Protein AF-X8CGK7-F1 (afdb_monomer)

Radius of gyration: 14.15 Å; Cα contacts (8 Å, |Δi|>4): 81; chains: 1; bounding box: 32×27×35 Å

Foldseek 3Di:
DDPVDDDFDDPDPPDPDTDFDFPDDDDDDPPDDDQTFRVAWDFAAPPDDDDDDDDPVCCVPPVDDDDDDDDDDDPDHTDRDGHD

Solvent-accessible surface area (backbone atoms only — not comparable to full-atom values): 5968 Å² total; per-residue (Å²): 116,57,82,87,57,81,77,68,51,57,92,50,93,85,54,94,60,60,61,82,52,74,66,63,92,80,88,74,60,94,91,60,84,83,86,53,46,39,36,47,64,52,70,54,59,89,99,60,83,88,82,90,76,70,58,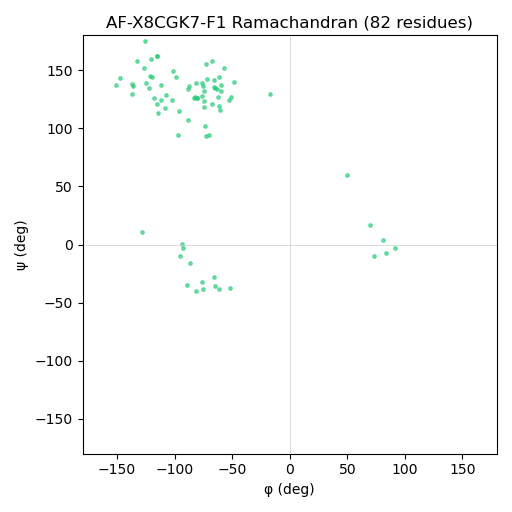66,72,52,32,73,72,71,67,56,75,77,75,91,74,78,75,93,69,80,98,62,85,72,56,68,47,72,50,84
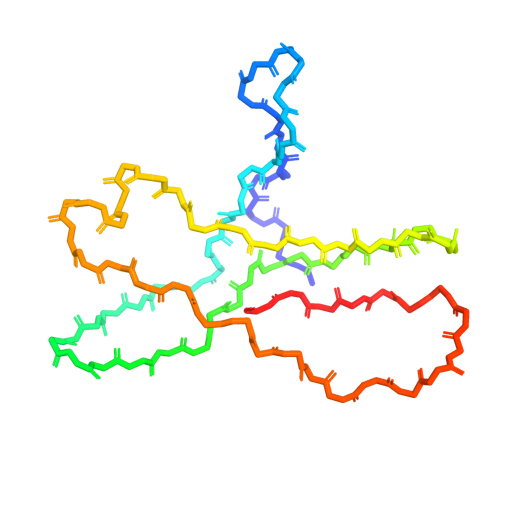
pLDDT: mean 70.75, std 15.26, range [35.28, 87.38]

Mean predicted aligned error: 9.35 Å

InterPro domains:
  IPR008181 Deoxyuridine triphosphate nucleotidohydrolase [PTHR11241] (5-63)
  IPR029054 dUTPase-like [PF00692] (4-62)
  IPR033704 dUTPase, trimeric [cd07557] (16-69)
  IPR036157 dUTPase-like superfamily [G3DSA:2.70.40.10] (1-70)
  IPR036157 dUTPase-like superfamily [SSF51283] (3-65)

Structure (mmCIF, N/CA/C/O backbone):
data_AF-X8CGK7-F1
#
_entry.id   AF-X8CGK7-F1
#
loop_
_atom_site.group_PDB
_atom_site.id
_atom_site.type_symbol
_atom_site.label_atom_id
_atom_site.label_alt_id
_atom_site.label_comp_id
_atom_site.label_asym_id
_atom_site.label_entity_id
_atom_site.label_seq_id
_atom_site.pdbx_PDB_ins_code
_atom_site.Cartn_x
_atom_site.Cartn_y
_atom_site.Cartn_z
_atom_site.occupancy
_atom_site.B_iso_or_equiv
_atom_site.auth_seq_id
_atom_site.auth_comp_id
_atom_site.auth_asym_id
_atom_site.auth_atom_id
_atom_site.pdbx_PDB_model_num
ATOM 1 N N . MET A 1 1 ? 0.057 -14.785 -4.775 1.00 60.94 1 MET A N 1
ATOM 2 C CA . MET A 1 1 ? -0.269 -13.461 -5.323 1.00 60.94 1 MET A CA 1
ATOM 3 C C . MET A 1 1 ? -1.762 -13.436 -5.394 1.00 60.94 1 MET A C 1
ATOM 5 O O . MET A 1 1 ? -2.315 -14.440 -5.836 1.00 60.94 1 MET A O 1
ATOM 9 N N . ASP A 1 2 ? -2.370 -12.387 -4.876 1.00 69.06 2 ASP A N 1
ATOM 10 C CA . ASP A 1 2 ? -3.814 -12.249 -4.965 1.00 69.06 2 ASP A CA 1
ATOM 11 C C . ASP A 1 2 ? -4.176 -11.807 -6.387 1.00 69.06 2 ASP A C 1
ATOM 13 O O . ASP A 1 2 ? -3.538 -10.898 -6.918 1.00 69.06 2 ASP A O 1
ATOM 17 N N . ARG A 1 3 ? -5.099 -12.519 -7.038 1.00 70.62 3 ARG A N 1
ATOM 18 C CA . ARG A 1 3 ? -5.542 -12.216 -8.410 1.00 70.62 3 ARG A CA 1
ATOM 19 C C . ARG A 1 3 ? -6.807 -11.363 -8.429 1.00 70.62 3 ARG A C 1
ATOM 21 O O . ARG A 1 3 ? -7.174 -10.891 -9.500 1.00 70.62 3 ARG A O 1
ATOM 28 N N . GLU A 1 4 ? -7.446 -11.181 -7.278 1.00 77.81 4 GLU A N 1
ATOM 29 C CA . GLU A 1 4 ? -8.659 -10.375 -7.134 1.00 77.81 4 GLU A CA 1
ATOM 30 C C . GLU A 1 4 ? -8.326 -8.896 -6.893 1.00 77.81 4 GLU A C 1
ATOM 32 O O . GLU A 1 4 ? -9.168 -8.025 -7.100 1.00 77.81 4 GLU A O 1
ATOM 37 N N . LEU A 1 5 ? -7.073 -8.594 -6.532 1.00 75.75 5 LEU A N 1
ATOM 38 C CA . LEU A 1 5 ? -6.588 -7.226 -6.401 1.00 75.75 5 LEU A CA 1
ATOM 39 C C . LEU A 1 5 ? -6.194 -6.627 -7.758 1.00 75.75 5 LEU A C 1
ATOM 41 O O . LEU A 1 5 ? -5.517 -7.289 -8.555 1.00 75.75 5 LEU A O 1
ATOM 45 N N . PRO A 1 6 ? -6.531 -5.348 -8.006 1.00 80.44 6 PRO A N 1
ATOM 46 C CA . PRO A 1 6 ? -6.046 -4.638 -9.177 1.00 80.44 6 PRO A CA 1
ATOM 47 C C . PRO A 1 6 ? -4.518 -4.547 -9.148 1.00 80.44 6 PRO A C 1
ATOM 49 O O . PRO A 1 6 ? -3.893 -4.385 -8.095 1.00 80.44 6 PRO A O 1
ATOM 52 N N . LEU A 1 7 ? -3.901 -4.639 -10.328 1.00 80.81 7 LEU A N 1
ATOM 53 C CA . LEU A 1 7 ? -2.464 -4.420 -10.442 1.00 80.81 7 LEU A CA 1
ATOM 54 C C . LEU A 1 7 ? -2.144 -2.959 -10.090 1.00 80.81 7 LEU A C 1
ATOM 56 O O . LEU A 1 7 ? -2.824 -2.065 -10.596 1.00 80.81 7 LEU A O 1
ATOM 60 N N . PRO A 1 8 ? -1.101 -2.703 -9.277 1.00 82.38 8 PRO A N 1
ATOM 61 C CA . PRO A 1 8 ? -0.645 -1.349 -8.998 1.00 82.38 8 PRO A CA 1
ATOM 62 C C . PRO A 1 8 ? -0.379 -0.582 -10.290 1.00 82.38 8 PRO A C 1
ATOM 64 O O . PRO A 1 8 ? 0.424 -1.009 -11.124 1.00 82.38 8 PRO A O 1
ATOM 67 N N . SER A 1 9 ? -1.027 0.567 -10.434 1.00 84.50 9 SER A N 1
ATOM 68 C CA . SER A 1 9 ? -0.804 1.502 -11.530 1.00 84.50 9 SER A CA 1
ATOM 69 C C . SER A 1 9 ? -0.355 2.849 -10.978 1.00 84.50 9 SER A C 1
ATOM 71 O O . SER A 1 9 ? -0.558 3.170 -9.804 1.00 84.50 9 SER A O 1
ATOM 73 N N . ARG A 1 10 ? 0.281 3.651 -11.831 1.00 83.31 10 ARG A N 1
ATOM 74 C CA . ARG A 1 10 ? 0.498 5.066 -11.515 1.00 83.31 10 ARG A CA 1
ATOM 75 C C . ARG A 1 10 ? -0.845 5.781 -11.612 1.00 83.31 10 ARG A C 1
ATOM 77 O O . ARG A 1 10 ? -1.655 5.426 -12.469 1.00 83.31 10 ARG A O 1
ATOM 84 N N . ALA A 1 11 ? -1.088 6.737 -10.721 1.00 80.75 11 ALA A N 1
ATOM 85 C CA . ALA A 1 11 ? -2.311 7.529 -10.770 1.00 80.75 11 ALA A CA 1
ATOM 86 C C . ALA A 1 11 ? -2.234 8.568 -11.899 1.00 80.75 11 ALA A C 1
ATOM 88 O O . ALA A 1 11 ? -3.216 8.769 -12.610 1.00 80.75 11 ALA A O 1
ATOM 89 N N . HIS A 1 12 ? -1.056 9.162 -12.099 1.00 81.06 12 HIS A N 1
ATOM 90 C CA . HIS A 1 12 ? -0.774 10.104 -13.177 1.00 81.06 12 HIS A CA 1
ATOM 91 C C . HIS A 1 12 ? 0.537 9.771 -13.890 1.00 81.06 12 HIS A C 1
ATOM 93 O O . HIS A 1 12 ? 1.451 9.146 -13.335 1.00 81.06 12 HIS A O 1
ATOM 99 N N . ASP A 1 13 ? 0.647 10.249 -15.126 1.00 81.56 13 ASP A N 1
ATOM 100 C CA . ASP A 1 13 ? 1.894 10.197 -15.875 1.00 81.56 13 ASP A CA 1
ATOM 101 C C . ASP A 1 13 ? 2.972 11.019 -15.156 1.00 81.56 13 ASP A C 1
ATOM 103 O O . ASP A 1 13 ? 2.779 12.186 -14.823 1.00 81.56 13 ASP A O 1
ATOM 107 N N . GLY A 1 14 ? 4.122 10.390 -14.903 1.00 82.62 14 GLY A N 1
ATOM 108 C CA . GLY A 1 14 ? 5.246 11.006 -14.193 1.00 82.62 14 GLY A CA 1
ATOM 109 C C . GLY A 1 14 ? 5.256 10.806 -12.673 1.00 82.62 14 GLY A C 1
ATOM 110 O O . GLY A 1 14 ? 6.237 11.191 -12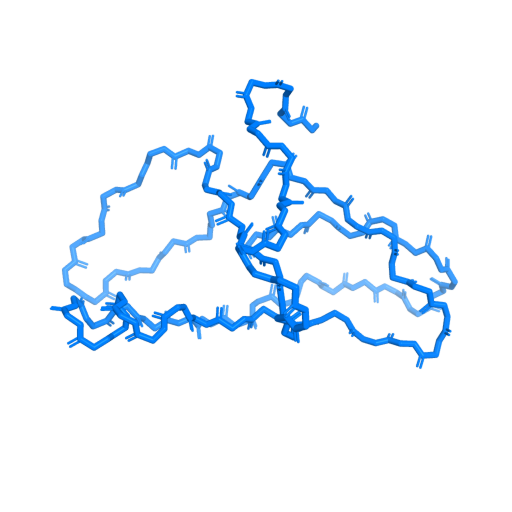.037 1.00 82.62 14 GLY A O 1
ATOM 111 N N . ASP A 1 15 ? 4.242 10.160 -12.082 1.00 81.50 15 ASP A N 1
ATOM 112 C CA . ASP A 1 15 ? 4.251 9.854 -10.646 1.00 81.50 15 ASP A CA 1
ATOM 113 C C . ASP A 1 15 ? 5.451 8.971 -10.266 1.00 81.50 15 ASP A C 1
ATOM 115 O O . ASP A 1 15 ? 5.713 7.931 -10.881 1.00 81.50 15 ASP A O 1
ATOM 119 N N . ALA A 1 16 ? 6.161 9.352 -9.199 1.00 78.75 16 ALA A N 1
ATOM 120 C CA . ALA A 1 16 ? 7.368 8.660 -8.740 1.00 78.75 16 ALA A CA 1
ATOM 121 C C . ALA A 1 16 ? 7.097 7.229 -8.232 1.00 78.75 16 ALA A C 1
ATOM 123 O O . ALA A 1 16 ? 7.970 6.363 -8.315 1.00 78.75 16 ALA A O 1
ATOM 124 N N . GLY A 1 17 ? 5.888 6.965 -7.731 1.00 82.50 17 GLY A N 1
ATOM 125 C CA . GLY A 1 17 ? 5.488 5.687 -7.144 1.00 82.50 17 GLY A CA 1
ATOM 126 C C . GLY A 1 17 ? 4.233 5.096 -7.782 1.00 82.50 17 GLY A C 1
ATOM 127 O O . GLY A 1 17 ? 3.591 5.713 -8.627 1.00 82.50 17 GLY A O 1
ATOM 128 N N . VAL A 1 18 ? 3.895 3.884 -7.350 1.00 84.25 18 VAL A N 1
ATOM 129 C CA . VAL A 1 18 ? 2.606 3.229 -7.610 1.00 84.25 18 VAL A CA 1
ATOM 130 C C . VAL A 1 18 ? 1.936 2.950 -6.272 1.00 84.25 18 VAL A C 1
ATOM 132 O O . VAL A 1 18 ? 2.622 2.632 -5.296 1.00 84.25 18 VAL A O 1
ATOM 135 N N . ASP A 1 19 ? 0.614 3.073 -6.219 1.00 86.25 19 ASP A N 1
ATOM 136 C CA . ASP A 1 19 ? -0.134 2.793 -4.996 1.00 86.25 19 ASP A CA 1
ATOM 137 C C . ASP A 1 19 ? -0.245 1.276 -4.771 1.00 86.25 19 ASP A C 1
ATOM 139 O O . ASP A 1 19 ? -0.498 0.503 -5.696 1.00 86.25 19 ASP A O 1
ATOM 143 N N . LEU A 1 20 ? -0.041 0.845 -3.524 1.00 84.75 20 LEU A N 1
ATOM 144 C CA . LEU A 1 20 ? -0.202 -0.546 -3.100 1.00 84.75 20 LEU A CA 1
ATOM 145 C C . LEU A 1 20 ? -1.563 -0.742 -2.433 1.00 84.75 20 LEU A C 1
ATOM 147 O O . LEU A 1 20 ? -2.035 0.128 -1.700 1.00 84.75 20 LEU A O 1
ATOM 151 N N . TYR A 1 21 ? -2.155 -1.913 -2.650 1.00 84.50 21 TYR A N 1
ATOM 152 C CA . TYR A 1 21 ? -3.424 -2.313 -2.048 1.00 84.50 21 TYR A CA 1
ATOM 153 C C . TYR A 1 21 ? -3.190 -3.266 -0.881 1.00 84.50 21 TYR A C 1
ATOM 155 O O . TYR A 1 21 ? -2.227 -4.031 -0.892 1.00 84.50 21 TYR A O 1
ATOM 163 N N . SER A 1 22 ? -4.079 -3.230 0.112 1.00 86.56 22 SER A N 1
ATOM 164 C CA . SER A 1 22 ? -4.142 -4.278 1.130 1.00 86.56 22 SER A CA 1
ATOM 165 C C . SER A 1 22 ? -4.821 -5.518 0.553 1.00 86.56 22 SER A C 1
ATOM 167 O O . SER A 1 22 ? -5.820 -5.398 -0.149 1.00 86.56 22 SER A O 1
ATOM 169 N N . ALA A 1 23 ? -4.295 -6.697 0.868 1.00 85.75 23 ALA A N 1
ATOM 170 C CA . ALA A 1 23 ? -4.907 -7.990 0.564 1.00 85.75 23 ALA A CA 1
ATOM 171 C C . ALA A 1 23 ? -5.766 -8.530 1.717 1.00 85.75 23 ALA A C 1
ATOM 173 O O . ALA A 1 23 ? -6.267 -9.648 1.643 1.00 85.75 23 ALA A O 1
ATOM 174 N N . GLU A 1 24 ? -5.865 -7.789 2.818 1.00 83.69 24 GLU A N 1
ATOM 175 C CA . GLU A 1 24 ? -6.629 -8.186 3.995 1.00 83.69 24 GLU A CA 1
ATOM 176 C C . GLU A 1 24 ? -7.231 -6.967 4.693 1.00 83.69 24 GLU A C 1
ATOM 178 O O . GLU A 1 24 ? -6.618 -5.897 4.756 1.00 83.69 24 GLU A O 1
ATOM 183 N N . ASP A 1 25 ? -8.438 -7.132 5.223 1.00 87.06 25 ASP A N 1
ATOM 184 C CA . ASP A 1 25 ? -9.051 -6.122 6.073 1.00 87.06 25 ASP A CA 1
ATOM 185 C C . ASP A 1 25 ? -8.373 -6.136 7.443 1.00 87.06 25 ASP A C 1
ATOM 187 O O . ASP A 1 25 ? -8.175 -7.190 8.055 1.00 87.06 25 ASP A O 1
ATOM 191 N N . VAL A 1 26 ? -7.998 -4.954 7.928 1.00 84.88 26 VAL A N 1
ATOM 192 C CA . VAL A 1 26 ? -7.387 -4.793 9.245 1.00 84.88 26 VAL A CA 1
ATOM 193 C C . VAL A 1 26 ? -7.983 -3.587 9.950 1.00 84.88 26 VAL A C 1
ATOM 195 O O . VAL A 1 26 ? -8.030 -2.483 9.409 1.00 84.88 26 VAL A O 1
ATOM 198 N N . GLU A 1 27 ? -8.409 -3.799 11.188 1.00 87.38 27 GLU A N 1
ATOM 199 C CA . GLU A 1 27 ? -8.825 -2.729 12.081 1.00 87.38 27 GLU A CA 1
ATOM 200 C C . GLU A 1 27 ? -7.699 -2.461 13.083 1.00 87.38 27 GLU A C 1
ATOM 202 O O . GLU A 1 27 ? -7.212 -3.370 13.757 1.00 87.38 27 GLU A O 1
ATOM 207 N N . LEU A 1 28 ? -7.243 -1.210 13.155 1.00 84.12 28 LEU A N 1
ATOM 208 C CA . LEU A 1 28 ? -6.168 -0.797 14.054 1.00 84.12 28 LEU A CA 1
ATOM 209 C C . LEU A 1 28 ? -6.710 0.180 15.091 1.00 84.12 28 LEU A C 1
ATOM 211 O O . LEU A 1 28 ? -7.041 1.321 14.772 1.00 84.12 28 LEU A O 1
ATOM 215 N N . ALA A 1 29 ? -6.736 -0.251 16.352 1.00 86.19 29 ALA A N 1
ATOM 216 C CA . ALA A 1 29 ? -6.965 0.655 17.470 1.00 86.19 29 ALA A CA 1
ATOM 217 C C . ALA A 1 29 ? -5.774 1.630 17.638 1.00 86.19 29 ALA A C 1
ATOM 219 O O . ALA A 1 29 ? -4.655 1.323 17.208 1.00 86.19 29 ALA A O 1
ATOM 220 N N . PRO A 1 30 ? -5.959 2.792 18.291 1.00 83.44 30 PRO A N 1
ATOM 221 C CA . PRO A 1 30 ? -4.871 3.739 18.527 1.00 83.44 30 PRO A CA 1
ATOM 222 C C . PRO A 1 30 ? -3.633 3.079 19.158 1.00 83.44 30 PRO A C 1
ATOM 224 O O . PRO A 1 30 ? -3.724 2.397 20.177 1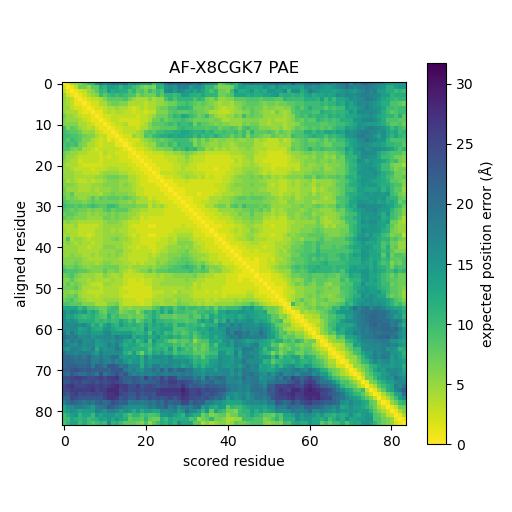.00 83.44 30 PRO A O 1
ATOM 227 N N . GLY A 1 31 ? -2.463 3.270 18.539 1.00 83.25 31 GLY A N 1
ATOM 228 C CA . GLY A 1 31 ? -1.184 2.700 18.988 1.00 83.25 31 GLY A CA 1
ATOM 229 C C . GLY A 1 31 ? -0.901 1.258 18.540 1.00 83.25 31 GLY A C 1
ATOM 230 O O . GLY A 1 31 ? 0.225 0.787 18.723 1.00 83.25 31 GLY A O 1
ATOM 231 N N . GLN A 1 32 ? -1.864 0.566 17.922 1.00 83.06 32 GLN A N 1
ATOM 232 C CA . GLN A 1 32 ? -1.649 -0.765 17.347 1.00 83.06 32 GLN A CA 1
ATOM 233 C C . GLN A 1 32 ? -0.816 -0.708 16.062 1.00 83.06 32 GLN A C 1
ATOM 235 O O . GLN A 1 32 ? -0.771 0.299 15.352 1.00 83.06 32 GLN A O 1
ATOM 240 N N . ARG A 1 33 ? -0.151 -1.826 15.756 1.00 79.44 33 ARG A N 1
ATOM 241 C CA . ARG A 1 33 ? 0.595 -2.031 14.509 1.00 79.44 33 ARG A CA 1
ATOM 242 C C . ARG A 1 33 ? 0.294 -3.422 13.974 1.00 79.44 33 ARG A C 1
ATOM 244 O O . ARG A 1 33 ? 0.351 -4.385 14.731 1.00 79.44 33 ARG A O 1
ATOM 251 N N . ALA A 1 34 ? 0.060 -3.519 12.672 1.00 81.00 34 ALA A N 1
ATOM 252 C CA . ALA A 1 34 ? -0.065 -4.788 11.969 1.00 81.00 34 ALA A CA 1
ATOM 253 C C . ALA A 1 34 ? 0.884 -4.828 10.771 1.00 81.00 34 ALA A C 1
ATOM 255 O O . ALA A 1 34 ? 1.227 -3.794 10.199 1.00 81.00 34 ALA A O 1
ATOM 256 N N . LEU A 1 35 ? 1.299 -6.040 10.411 1.00 82.25 35 LEU A N 1
ATOM 257 C CA . LEU A 1 35 ? 2.016 -6.322 9.175 1.00 82.25 35 LEU A CA 1
ATOM 258 C C . LEU A 1 35 ? 0.985 -6.789 8.145 1.00 82.25 35 LEU A C 1
ATOM 260 O O . LEU A 1 35 ? 0.385 -7.844 8.350 1.00 82.25 35 LEU A O 1
ATOM 264 N N . VAL A 1 36 ? 0.784 -6.022 7.074 1.00 83.62 36 VAL A N 1
ATOM 265 C CA . VAL A 1 36 ? -0.382 -6.169 6.192 1.00 83.62 36 VAL A CA 1
ATOM 266 C C . VAL A 1 36 ? 0.060 -6.609 4.807 1.00 83.62 36 VAL A C 1
ATOM 268 O O . VAL A 1 36 ? 0.839 -5.944 4.132 1.00 83.62 36 VAL A O 1
ATOM 271 N N . ARG A 1 37 ? -0.434 -7.752 4.338 1.00 81.69 37 ARG A N 1
ATOM 272 C CA . ARG A 1 37 ? -0.053 -8.260 3.012 1.00 81.69 37 ARG A CA 1
ATOM 273 C C . ARG A 1 37 ? -0.548 -7.340 1.903 1.00 81.69 37 ARG A C 1
ATOM 275 O O . ARG A 1 37 ? -1.716 -6.994 1.866 1.00 81.69 37 ARG A O 1
ATOM 282 N N . THR A 1 38 ? 0.317 -7.070 0.925 1.00 81.81 38 THR A N 1
ATOM 283 C CA . THR A 1 38 ? -0.045 -6.274 -0.267 1.00 81.81 38 THR A CA 1
ATOM 284 C C . THR A 1 38 ? -0.521 -7.112 -1.46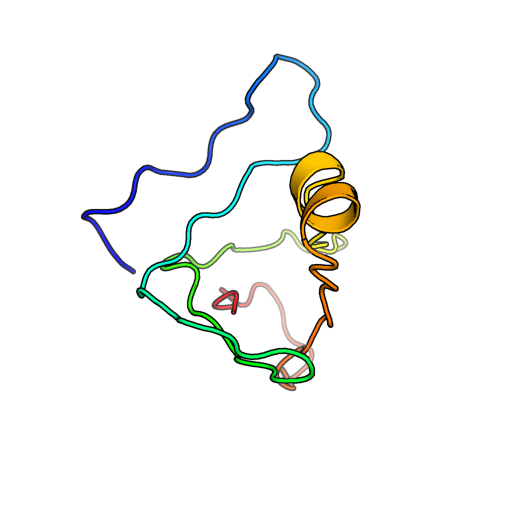0 1.00 81.81 38 THR A C 1
ATOM 286 O O . THR A 1 38 ? -0.824 -6.595 -2.528 1.00 81.81 38 THR A O 1
ATOM 289 N N . GLY A 1 39 ? -0.498 -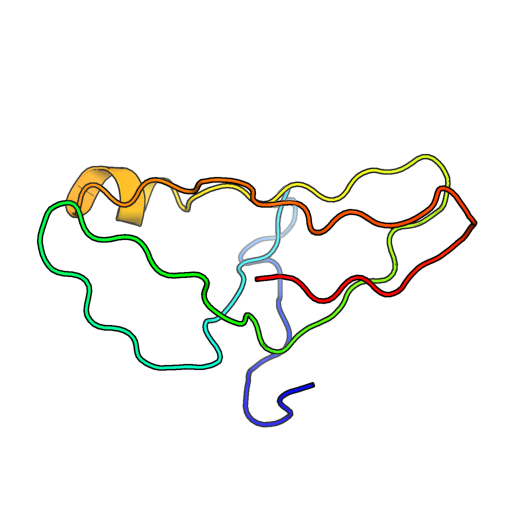8.442 -1.333 1.00 80.88 39 GLY A N 1
ATOM 290 C CA . GLY A 1 39 ? -0.907 -9.367 -2.397 1.00 80.88 39 GLY A CA 1
ATOM 291 C C . GLY A 1 39 ? 0.074 -9.501 -3.571 1.00 80.88 39 GLY A C 1
ATOM 292 O O . GLY A 1 39 ? -0.065 -10.447 -4.353 1.00 80.88 39 GLY A O 1
ATOM 293 N N . ILE A 1 40 ? 1.108 -8.655 -3.652 1.00 78.56 40 ILE A N 1
ATOM 294 C CA . ILE A 1 40 ? 2.078 -8.618 -4.755 1.00 78.56 40 ILE A CA 1
ATOM 295 C C . ILE A 1 40 ? 3.509 -8.992 -4.332 1.00 78.56 40 ILE A C 1
ATOM 297 O O . ILE A 1 40 ? 3.902 -8.943 -3.164 1.00 78.56 40 ILE A O 1
ATOM 301 N N . ALA A 1 41 ? 4.331 -9.336 -5.325 1.00 80.12 41 ALA A N 1
ATOM 302 C CA . ALA A 1 41 ? 5.783 -9.339 -5.199 1.00 80.12 41 ALA A CA 1
ATOM 303 C C . ALA A 1 41 ? 6.414 -8.733 -6.442 1.00 80.12 41 ALA A C 1
ATOM 305 O O . ALA A 1 41 ? 6.028 -9.057 -7.569 1.00 80.12 41 ALA A O 1
ATOM 306 N N . VAL A 1 42 ? 7.432 -7.914 -6.214 1.00 77.00 42 VAL A N 1
ATOM 307 C CA . VAL A 1 42 ? 8.140 -7.188 -7.267 1.00 77.00 42 VAL A CA 1
ATOM 308 C C . VAL A 1 42 ? 9.553 -7.744 -7.372 1.00 77.00 42 VAL A C 1
ATOM 310 O O . VAL A 1 42 ? 10.194 -8.024 -6.358 1.00 77.00 42 VAL A O 1
ATOM 313 N N . ALA A 1 43 ? 10.025 -7.929 -8.601 1.00 80.31 43 ALA A N 1
ATOM 314 C CA . ALA A 1 43 ? 11.432 -8.177 -8.870 1.00 80.31 43 ALA A CA 1
ATOM 315 C C . ALA A 1 43 ? 12.114 -6.818 -9.051 1.00 80.31 43 ALA A C 1
ATOM 317 O O . ALA A 1 43 ? 11.873 -6.139 -10.047 1.00 80.31 43 ALA A O 1
ATOM 318 N N . ILE A 1 44 ? 12.912 -6.401 -8.069 1.00 77.94 44 ILE A N 1
ATOM 319 C CA . ILE A 1 44 ? 13.674 -5.154 -8.164 1.00 77.94 44 ILE A CA 1
ATOM 320 C C . ILE A 1 44 ? 14.927 -5.426 -9.009 1.00 77.94 44 ILE A C 1
ATOM 322 O O . ILE A 1 44 ? 15.661 -6.368 -8.689 1.00 77.94 44 ILE A O 1
ATOM 326 N N . PRO A 1 45 ? 15.174 -4.655 -10.085 1.00 77.56 45 PRO A N 1
ATOM 327 C CA . PRO A 1 45 ? 16.374 -4.815 -10.898 1.00 77.56 45 PRO A CA 1
ATOM 328 C C . PRO A 1 45 ? 17.655 -4.667 -10.071 1.00 77.56 45 PRO A C 1
ATOM 330 O O . PRO A 1 45 ? 17.692 -3.962 -9.061 1.00 77.56 45 PRO A O 1
ATOM 333 N N . HIS A 1 46 ? 18.729 -5.323 -10.509 1.00 78.81 46 HIS A N 1
ATOM 334 C CA . HIS A 1 46 ? 20.024 -5.209 -9.845 1.00 78.81 46 HIS A CA 1
ATOM 335 C C . HIS A 1 46 ? 20.516 -3.751 -9.845 1.00 78.81 46 HIS A C 1
ATOM 337 O O . HIS A 1 46 ? 20.411 -3.057 -10.853 1.00 78.81 46 HIS A O 1
ATOM 343 N N . GLY A 1 47 ? 21.063 -3.295 -8.714 1.00 82.00 47 GLY A N 1
ATOM 344 C CA . GLY A 1 47 ? 21.512 -1.910 -8.536 1.00 82.00 47 GLY A CA 1
ATOM 345 C C . GLY A 1 47 ? 20.397 -0.912 -8.202 1.00 82.00 47 GLY A C 1
ATOM 346 O O . GLY A 1 47 ? 20.678 0.276 -8.085 1.00 82.00 47 GLY A O 1
ATOM 347 N N . MET A 1 48 ? 19.153 -1.370 -8.021 1.00 76.38 48 MET A N 1
ATOM 348 C CA . MET A 1 48 ? 18.024 -0.535 -7.601 1.00 76.38 48 MET A CA 1
ATOM 349 C C . MET A 1 48 ? 17.492 -0.950 -6.225 1.00 76.38 48 MET A C 1
ATOM 351 O O . MET A 1 48 ? 17.722 -2.063 -5.750 1.00 76.38 48 MET A O 1
ATOM 355 N N . VAL A 1 49 ? 16.736 -0.051 -5.594 1.00 76.44 49 VAL A N 1
ATOM 356 C CA . VAL A 1 49 ? 16.019 -0.302 -4.341 1.00 76.44 49 VAL A CA 1
ATOM 357 C C . VAL A 1 49 ? 14.537 0.010 -4.527 1.00 76.44 49 VAL A C 1
ATOM 359 O O . VAL A 1 49 ? 14.178 0.988 -5.175 1.00 76.44 49 VAL A O 1
ATOM 362 N N . GLY A 1 50 ? 13.669 -0.834 -3.968 1.00 78.25 50 GLY A N 1
ATOM 363 C CA . GLY A 1 50 ? 12.250 -0.521 -3.824 1.00 78.25 50 GLY A CA 1
ATOM 364 C C . GLY A 1 50 ? 12.018 0.206 -2.503 1.00 78.25 50 GLY A C 1
ATOM 365 O O . GLY A 1 50 ? 12.522 -0.233 -1.469 1.00 78.25 50 GLY A O 1
ATOM 366 N N . LEU A 1 51 ? 11.258 1.295 -2.528 1.00 80.00 51 LEU A N 1
ATOM 367 C CA . LEU A 1 51 ? 10.892 2.057 -1.337 1.00 80.00 51 LEU A CA 1
ATOM 368 C C . LEU A 1 51 ? 9.370 2.111 -1.234 1.00 80.00 51 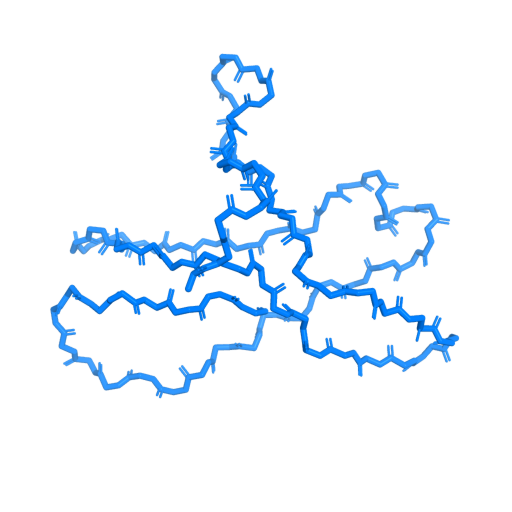LEU A C 1
ATOM 370 O O . LEU A 1 51 ? 8.689 2.363 -2.226 1.00 80.00 51 LEU A O 1
ATOM 374 N N . VAL A 1 52 ? 8.839 1.880 -0.034 1.00 81.06 52 VAL A N 1
ATOM 375 C CA . VAL A 1 52 ? 7.413 2.056 0.262 1.00 81.06 52 VAL A CA 1
ATOM 376 C C . VAL A 1 52 ? 7.287 3.303 1.112 1.00 81.06 52 VAL A C 1
ATOM 378 O O . VAL A 1 52 ? 7.987 3.451 2.114 1.00 81.06 52 VAL A O 1
ATOM 381 N N . HIS A 1 53 ? 6.400 4.200 0.698 1.00 81.19 53 HIS A N 1
ATOM 382 C CA . HIS A 1 53 ? 6.131 5.453 1.384 1.00 81.19 53 HIS A CA 1
ATOM 383 C C . HIS A 1 53 ? 4.651 5.525 1.767 1.00 81.19 53 HIS A C 1
ATOM 385 O O . HIS A 1 53 ? 3.801 5.031 1.024 1.00 81.19 53 HIS A O 1
ATOM 391 N N . PRO A 1 54 ? 4.314 6.132 2.916 1.00 78.12 54 PRO A N 1
ATOM 392 C CA . PRO A 1 54 ? 2.924 6.373 3.259 1.00 78.12 54 PRO A CA 1
ATOM 393 C C . PRO A 1 54 ? 2.310 7.382 2.281 1.00 78.12 54 PRO A C 1
ATOM 395 O O . PRO A 1 54 ? 2.944 8.376 1.923 1.00 78.12 54 PRO A O 1
ATOM 398 N N . ARG A 1 55 ? 1.044 7.177 1.901 1.00 79.31 55 ARG A N 1
ATOM 399 C CA . ARG A 1 55 ? 0.280 8.199 1.174 1.00 79.31 55 ARG A CA 1
ATOM 400 C C . ARG A 1 55 ? 0.030 9.378 2.113 1.00 79.31 55 ARG A C 1
ATOM 402 O O . ARG A 1 55 ? -0.593 9.216 3.167 1.00 79.31 55 ARG A O 1
ATOM 409 N N . SER A 1 56 ? 0.510 10.558 1.726 1.00 69.44 56 SER A N 1
ATOM 410 C CA . SER A 1 56 ? 0.483 11.784 2.539 1.00 69.44 56 SER A CA 1
ATOM 411 C C . SER A 1 56 ? -0.912 12.111 3.087 1.00 69.44 56 SER A C 1
ATOM 413 O O . SER A 1 56 ? -1.042 12.495 4.249 1.00 69.44 56 SER A O 1
ATOM 415 N N . GLY A 1 57 ? -1.964 11.867 2.298 1.00 66.31 57 GLY A N 1
ATOM 416 C CA . GLY A 1 57 ? -3.352 12.092 2.706 1.00 66.31 57 GLY A CA 1
ATOM 417 C C . GLY A 1 57 ? -3.836 11.204 3.861 1.00 66.31 57 GLY A C 1
ATOM 418 O O . GLY A 1 57 ? -4.589 11.678 4.708 1.00 66.31 57 GLY A O 1
ATOM 419 N N . LEU A 1 58 ? -3.399 9.942 3.942 1.00 64.75 58 LEU A N 1
ATOM 420 C CA . LEU A 1 58 ? -3.819 9.025 5.013 1.00 64.75 58 LEU A CA 1
ATOM 421 C C . LEU A 1 58 ? -3.005 9.261 6.293 1.00 64.75 58 LEU A C 1
ATOM 423 O O . LEU A 1 58 ? -3.557 9.304 7.392 1.00 64.75 58 LEU A O 1
ATOM 427 N N . ALA A 1 59 ? -1.701 9.504 6.146 1.00 61.09 59 ALA A N 1
ATOM 428 C CA . ALA A 1 59 ? -0.819 9.802 7.272 1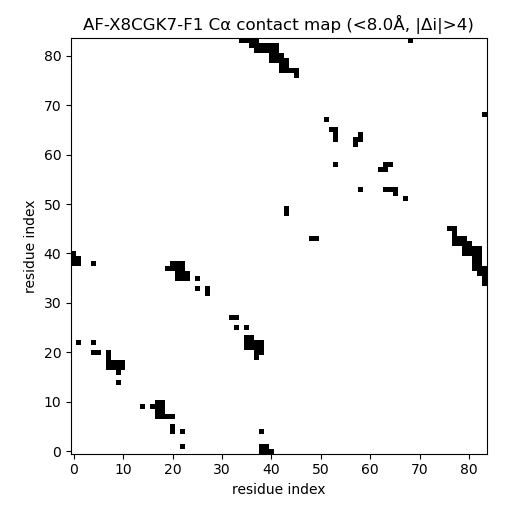.00 61.09 59 ALA A CA 1
ATOM 429 C C . ALA A 1 59 ? -1.225 11.086 8.018 1.00 61.09 59 ALA A C 1
ATOM 431 O O . ALA A 1 59 ? -1.165 11.123 9.247 1.00 61.09 59 ALA A O 1
ATOM 432 N N . ALA A 1 60 ? -1.673 12.116 7.290 1.00 59.25 60 ALA A N 1
ATOM 433 C CA . ALA A 1 60 ? -2.107 13.383 7.877 1.00 59.25 60 ALA A CA 1
ATOM 434 C C . ALA A 1 60 ? -3.495 13.315 8.539 1.00 59.25 60 ALA A C 1
ATOM 436 O O . ALA A 1 60 ? -3.730 14.011 9.521 1.00 59.25 60 ALA A O 1
ATOM 437 N N . ARG A 1 61 ? -4.417 12.488 8.022 1.00 59.12 61 ARG A N 1
ATOM 438 C CA . ARG A 1 61 ? -5.818 12.452 8.489 1.00 59.12 61 ARG A CA 1
ATOM 439 C C . ARG A 1 61 ? -6.072 11.490 9.645 1.00 59.12 61 ARG A C 1
ATOM 441 O O . ARG A 1 61 ? -6.916 11.783 10.480 1.00 59.12 61 ARG A O 1
ATOM 448 N N . VAL A 1 62 ? -5.381 10.351 9.680 1.00 61.03 62 VAL A N 1
ATOM 449 C CA . VAL A 1 62 ? -5.648 9.273 10.657 1.00 61.03 62 VAL A CA 1
ATOM 450 C C . VAL A 1 62 ? -4.398 8.816 11.416 1.00 61.03 62 VAL A C 1
ATOM 452 O O . VAL A 1 62 ? -4.427 7.811 12.116 1.00 61.03 62 VAL A O 1
ATOM 455 N N . GLY A 1 63 ? -3.280 9.541 11.296 1.00 57.12 63 GLY A N 1
ATOM 456 C CA . GLY A 1 63 ? -2.051 9.234 12.035 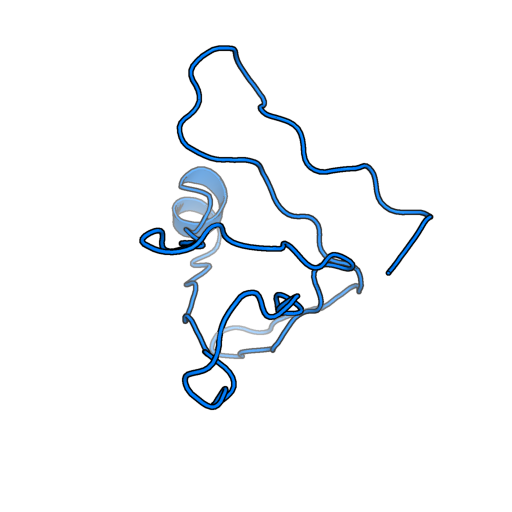1.00 57.12 63 GLY A CA 1
ATOM 457 C C . GLY A 1 63 ? -1.342 7.956 11.577 1.00 57.12 63 GLY A C 1
ATOM 458 O O . GLY A 1 63 ? -0.485 7.442 12.295 1.00 57.12 63 GLY A O 1
ATOM 459 N N . PHE A 1 64 ? -1.668 7.446 10.383 1.00 57.31 64 PHE A N 1
ATOM 460 C CA . PHE A 1 64 ? -1.028 6.258 9.823 1.00 57.31 64 PHE A CA 1
ATOM 461 C C . PHE A 1 64 ? 0.477 6.501 9.637 1.00 57.31 64 PHE A C 1
ATOM 463 O O . PHE A 1 64 ? 0.906 7.394 8.901 1.00 57.31 64 PHE A O 1
ATOM 470 N N . ARG A 1 65 ? 1.294 5.697 10.319 1.00 55.19 65 ARG A N 1
ATOM 471 C CA . ARG A 1 65 ? 2.756 5.696 10.211 1.00 55.19 65 ARG A CA 1
ATOM 472 C C . ARG A 1 65 ? 3.180 4.390 9.556 1.00 55.19 65 ARG A C 1
ATOM 474 O O . ARG A 1 65 ? 2.851 3.317 10.048 1.00 55.19 65 ARG A O 1
ATOM 481 N N . LEU A 1 66 ? 3.928 4.490 8.464 1.00 55.09 66 LEU A N 1
ATOM 482 C CA . LEU A 1 66 ? 4.556 3.330 7.846 1.00 55.09 66 LEU A CA 1
ATOM 483 C C . LEU A 1 66 ? 5.863 3.014 8.577 1.00 55.09 66 LEU A C 1
ATOM 485 O O . LEU A 1 66 ? 6.728 3.882 8.697 1.00 55.09 66 LEU A O 1
ATOM 489 N N . LEU A 1 67 ? 6.016 1.768 9.020 1.00 52.78 67 LEU A N 1
ATOM 490 C CA . LEU A 1 67 ? 7.293 1.223 9.465 1.00 52.78 67 LEU A CA 1
ATOM 491 C C . LEU A 1 67 ? 7.765 0.225 8.408 1.00 52.78 67 LEU A C 1
ATOM 493 O O . LEU A 1 67 ? 7.101 -0.778 8.168 1.00 52.78 67 LEU A O 1
ATOM 497 N N . ILE A 1 68 ? 8.903 0.497 7.771 1.00 52.81 68 ILE A N 1
ATOM 498 C CA . ILE A 1 68 ? 9.481 -0.430 6.796 1.00 52.81 68 ILE A CA 1
ATOM 499 C C . ILE A 1 68 ? 10.076 -1.608 7.572 1.00 52.81 68 ILE A C 1
ATOM 501 O O . ILE A 1 68 ? 11.159 -1.501 8.147 1.00 52.81 68 ILE A O 1
ATOM 505 N N . VAL A 1 69 ? 9.370 -2.739 7.591 1.00 48.50 69 VAL A N 1
ATOM 506 C CA . VAL A 1 69 ? 9.888 -3.996 8.141 1.00 48.50 69 VAL A CA 1
ATOM 507 C C . VAL A 1 69 ? 10.423 -4.830 6.983 1.00 48.50 69 VAL A C 1
ATOM 509 O O . VAL A 1 69 ? 9.691 -5.555 6.312 1.00 48.50 69 VAL A O 1
ATOM 512 N N . ARG A 1 70 ? 11.727 -4.724 6.717 1.00 42.81 70 ARG A N 1
ATOM 513 C CA . ARG A 1 70 ? 12.389 -5.620 5.765 1.00 42.81 70 ARG A CA 1
ATOM 514 C C . ARG A 1 70 ? 12.547 -6.996 6.420 1.00 42.81 70 ARG A C 1
ATOM 516 O O . ARG A 1 70 ? 13.247 -7.119 7.420 1.00 42.81 70 ARG A O 1
ATOM 523 N N . ALA A 1 71 ? 11.943 -8.037 5.847 1.00 40.41 71 ALA A N 1
ATOM 524 C CA . ALA A 1 71 ? 12.303 -9.410 6.199 1.00 40.41 71 ALA A CA 1
ATOM 525 C C . ALA A 1 71 ? 13.777 -9.656 5.805 1.00 40.41 71 ALA A C 1
ATOM 527 O O . ALA A 1 71 ? 14.161 -9.262 4.697 1.00 40.41 71 ALA A O 1
ATOM 528 N N . PRO A 1 72 ? 14.620 -10.260 6.664 1.00 36.75 72 PRO A N 1
ATOM 529 C CA . PRO A 1 72 ? 16.019 -10.495 6.325 1.00 36.75 72 PRO A CA 1
ATOM 530 C C . PRO A 1 72 ? 16.094 -11.402 5.093 1.00 36.75 72 PRO A C 1
ATOM 532 O O . PRO A 1 72 ? 15.648 -12.545 5.119 1.00 36.75 72 PRO A O 1
ATOM 535 N N . SER A 1 73 ? 16.632 -10.874 3.994 1.00 44.78 73 SER A N 1
ATOM 536 C CA . SER A 1 73 ? 16.901 -11.630 2.773 1.00 44.78 73 SER A CA 1
ATOM 537 C C . SER A 1 73 ? 18.403 -11.615 2.504 1.00 44.78 73 SER A C 1
ATOM 539 O O . SER A 1 73 ? 19.004 -10.538 2.429 1.00 44.78 73 SER A O 1
ATOM 541 N N . THR A 1 74 ? 18.984 -12.799 2.336 1.00 42.25 74 THR A N 1
ATOM 542 C CA . THR A 1 74 ? 20.377 -13.044 1.938 1.00 42.25 74 THR A CA 1
ATOM 543 C C . THR A 1 74 ? 20.759 -12.199 0.711 1.00 42.25 74 THR A C 1
ATOM 545 O O . THR A 1 74 ? 19.931 -12.054 -0.193 1.00 42.25 74 THR A O 1
ATOM 548 N N . PRO A 1 75 ? 21.974 -11.624 0.640 1.00 41.62 75 PRO A N 1
ATOM 549 C CA . PRO A 1 75 ? 22.412 -10.877 -0.533 1.00 41.62 75 PRO A CA 1
ATOM 550 C C . PRO A 1 75 ? 22.710 -11.843 -1.688 1.00 41.62 75 PRO A C 1
ATOM 552 O O . PRO A 1 75 ? 23.809 -12.371 -1.800 1.00 41.62 75 PRO A O 1
ATOM 555 N N . ALA A 1 76 ? 21.721 -12.085 -2.547 1.00 35.28 76 ALA A N 1
ATOM 556 C CA . ALA A 1 76 ? 21.930 -12.661 -3.869 1.00 35.28 76 ALA A CA 1
ATOM 557 C C . ALA A 1 76 ? 20.839 -12.181 -4.838 1.00 35.28 76 ALA A C 1
ATOM 559 O O . ALA A 1 76 ? 19.668 -12.072 -4.487 1.00 35.28 76 ALA A O 1
ATOM 560 N N . THR A 1 77 ? 21.288 -11.851 -6.042 1.00 37.78 77 THR A N 1
ATOM 561 C CA . THR A 1 77 ? 20.601 -11.484 -7.286 1.00 37.78 77 THR A CA 1
ATOM 562 C C . THR A 1 77 ? 19.103 -11.832 -7.394 1.00 37.78 77 THR A C 1
ATOM 564 O O . THR A 1 77 ? 18.699 -12.976 -7.230 1.00 37.78 77 THR A O 1
ATOM 567 N N . ALA A 1 78 ? 18.303 -10.822 -7.770 1.00 42.72 78 ALA A N 1
ATOM 568 C CA . ALA A 1 78 ? 16.921 -10.915 -8.266 1.00 42.72 78 ALA A CA 1
ATOM 569 C C . ALA A 1 78 ? 15.948 -11.765 -7.420 1.00 42.72 78 ALA A C 1
ATOM 571 O O . ALA A 1 78 ? 15.319 -12.705 -7.907 1.00 42.72 78 ALA A O 1
ATOM 572 N N . VAL A 1 79 ? 15.753 -11.395 -6.154 1.00 45.09 79 VAL A N 1
ATOM 573 C CA . VAL A 1 79 ? 14.707 -12.000 -5.317 1.00 45.09 79 VAL A CA 1
ATOM 574 C C . VAL A 1 79 ? 13.362 -11.312 -5.582 1.00 45.09 79 VAL A C 1
ATOM 576 O O . VAL A 1 79 ? 13.239 -10.093 -5.464 1.00 45.09 79 VAL A O 1
ATOM 579 N N . ARG A 1 80 ? 12.322 -12.095 -5.910 1.00 51.06 80 ARG A N 1
ATOM 580 C CA . ARG A 1 80 ? 10.921 -11.640 -5.830 1.00 51.06 80 ARG A CA 1
ATOM 581 C C . ARG A 1 80 ? 10.545 -11.493 -4.357 1.00 51.06 80 ARG A C 1
ATOM 583 O O . ARG A 1 80 ? 10.136 -12.458 -3.713 1.00 51.06 80 ARG A O 1
ATOM 590 N N . SER A 1 81 ? 10.678 -10.287 -3.827 1.00 51.25 81 SER A N 1
ATOM 591 C CA . SER A 1 81 ? 10.318 -9.992 -2.440 1.00 51.25 81 SER A CA 1
ATOM 592 C C . SER A 1 81 ? 8.810 -9.776 -2.331 1.00 51.25 81 SER A C 1
ATOM 594 O O . SER A 1 81 ? 8.240 -8.964 -3.063 1.00 51.25 81 SER A O 1
ATOM 596 N N . LYS A 1 82 ? 8.152 -10.520 -1.432 1.00 55.31 82 LYS A N 1
ATOM 597 C CA . LYS A 1 82 ? 6.757 -10.255 -1.053 1.00 55.31 82 LYS A CA 1
ATOM 598 C C . LYS A 1 82 ? 6.728 -9.021 -0.162 1.00 55.31 82 LYS A C 1
ATOM 600 O O . LYS A 1 82 ? 7.387 -9.014 0.875 1.00 55.31 82 LYS A O 1
ATOM 605 N N . TRP A 1 83 ? 5.959 -8.020 -0.564 1.00 56.56 83 TRP A N 1
ATOM 606 C CA . TRP A 1 83 ? 5.812 -6.783 0.193 1.00 56.56 83 TRP A CA 1
ATOM 607 C C . TRP A 1 83 ? 4.682 -6.927 1.217 1.00 56.56 83 TRP A C 1
ATOM 609 O O . TRP A 1 83 ? 3.629 -7.509 0.921 1.00 56.56 83 TRP A O 1
ATOM 619 N N . ARG A 1 84 ? 4.933 -6.442 2.430 1.00 55.97 84 ARG A N 1
ATOM 620 C CA . ARG A 1 84 ? 4.028 -6.451 3.579 1.00 55.97 84 ARG A CA 1
ATOM 621 C C . ARG A 1 84 ? 4.175 -5.150 4.364 1.00 55.97 84 ARG A C 1
ATOM 623 O O . ARG A 1 84 ? 5.208 -4.480 4.134 1.00 55.97 84 ARG A O 1
#

Sequence (84 aa):
MDRELPLPSRAHDGDAGVDLYSAEDVELAPGQRALVRTGIAVAIPHGMVGLVHPRSGLAARVGFRLLIVRAPSTPATAVRSKWR

Organism: NCBI:txid1299334

Secondary structure (DSSP, 8-state):
--SSSPPP--SSTT-SS-PPPPSS-----TT-------S-EEEPPTT--------HHHHHHH------------S-S--EEEP-